Protein AF-A0A0N0K7B0-F1 (afdb_monomer)

Radius of gyration: 16.94 Å; Cα contacts (8 Å, |Δi|>4): 70; chains: 1; bounding box: 57×19×43 Å

Sequence (115 aa):
MTDNPTIPTLPAPDDIGQTLDSLLSLLTQGDKTLGEGEMVDLYGLEREVKPILDTILALPPPQARSLLPRLEQVMAALDQVAGTLERVHGDKLGGRETHATRMRAAQAYRTGKDM

Mean predicted aligned error: 12.27 Å

Foldseek 3Di:
DDPAPAQPQFDDVPPLLVSLVSLLVSLVVQLVCLLVLGDHDCPCVCVRVVVSVVVLVVDDPVSNVVCVVSVVSSVVSVVSSVVSCCVNCVVVVVPPPVVVVVVVVVVVVVVVPPD

Solvent-accessible surface area (backbone atoms only — not comparable to full-atom values): 6850 Å² total; per-residue (Å²): 136,84,84,66,61,66,69,77,80,78,68,75,72,91,45,57,67,60,38,50,54,50,51,37,51,50,40,53,50,43,34,51,44,36,74,75,71,44,77,65,51,67,80,62,48,67,73,64,47,47,61,55,53,55,52,46,73,70,41,60,69,75,62,39,57,73,44,46,70,56,52,54,52,39,51,53,37,52,53,48,35,53,50,47,46,47,72,73,38,20,85,82,71,68,58,84,65,57,66,64,56,52,53,52,54,58,48,55,65,59,64,64,72,81,114

Structure (mmCIF, N/CA/C/O backbone):
data_AF-A0A0N0K7B0-F1
#
_entry.id   AF-A0A0N0K7B0-F1
#
loop_
_atom_site.group_PDB
_atom_site.id
_atom_site.type_symbol
_atom_site.label_atom_id
_atom_site.label_alt_id
_atom_site.label_comp_id
_atom_site.label_asym_id
_atom_site.label_entity_id
_atom_site.label_seq_id
_atom_site.pdbx_PDB_ins_code
_atom_site.Cartn_x
_atom_site.Cartn_y
_atom_site.Cartn_z
_atom_site.occupancy
_atom_site.B_iso_or_equiv
_atom_site.auth_seq_id
_atom_site.auth_comp_id
_atom_site.auth_asym_id
_atom_site.auth_atom_id
_atom_site.pdbx_PDB_model_num
ATOM 1 N N . MET A 1 1 ? -26.149 -8.412 7.880 1.00 36.22 1 MET A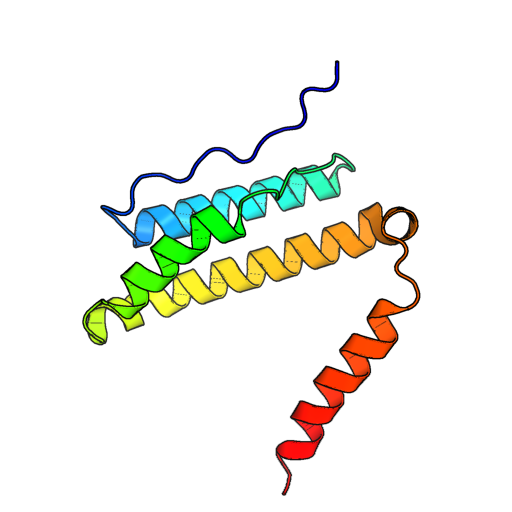 N 1
ATOM 2 C CA . MET A 1 1 ? -25.181 -8.797 6.836 1.00 36.22 1 MET A CA 1
ATOM 3 C C . MET A 1 1 ? -24.207 -7.643 6.749 1.00 36.22 1 MET A C 1
ATOM 5 O O . MET A 1 1 ? -24.604 -6.579 6.305 1.00 36.22 1 MET A O 1
ATOM 9 N N . THR A 1 2 ? -23.039 -7.780 7.367 1.00 40.25 2 THR A N 1
ATOM 10 C CA . THR A 1 2 ? -21.984 -6.760 7.349 1.00 40.25 2 THR A CA 1
ATOM 11 C C . THR A 1 2 ? -21.133 -7.023 6.115 1.00 40.25 2 THR A C 1
ATOM 13 O O . THR A 1 2 ? -20.353 -7.974 6.116 1.00 40.25 2 THR A O 1
ATOM 16 N N . ASP A 1 3 ? -21.348 -6.243 5.057 1.00 42.78 3 ASP A N 1
ATOM 17 C CA . ASP A 1 3 ? -20.422 -6.157 3.928 1.00 42.78 3 ASP A CA 1
ATOM 18 C C . ASP A 1 3 ? -19.112 -5.573 4.463 1.00 42.78 3 ASP A C 1
ATOM 20 O O . ASP A 1 3 ? -18.989 -4.371 4.680 1.00 42.78 3 ASP A O 1
ATOM 24 N N . ASN A 1 4 ? -18.162 -6.452 4.783 1.00 45.72 4 ASN A N 1
ATOM 25 C CA . ASN A 1 4 ? -16.802 -6.044 5.106 1.00 45.72 4 ASN A CA 1
ATOM 26 C C . ASN A 1 4 ? -16.182 -5.498 3.809 1.00 45.72 4 ASN A C 1
ATOM 28 O O . ASN A 1 4 ? -16.263 -6.194 2.792 1.00 45.72 4 ASN A O 1
ATOM 32 N N . PRO A 1 5 ? -15.568 -4.303 3.800 1.00 48.78 5 PRO A N 1
ATOM 33 C CA . PRO A 1 5 ? -14.909 -3.788 2.609 1.00 48.78 5 PRO A CA 1
ATOM 34 C C . PRO A 1 5 ? -13.719 -4.692 2.266 1.00 48.78 5 PRO A C 1
ATOM 36 O O . PRO A 1 5 ? -12.669 -4.651 2.906 1.00 48.78 5 PRO A O 1
ATOM 39 N N . THR A 1 6 ? -13.911 -5.561 1.274 1.00 56.03 6 THR A N 1
ATOM 40 C CA . THR A 1 6 ? -12.846 -6.367 0.674 1.00 56.03 6 THR A CA 1
ATOM 41 C C . THR A 1 6 ? -11.870 -5.436 -0.036 1.00 56.03 6 THR A C 1
ATOM 43 O O . THR A 1 6 ? -12.295 -4.515 -0.737 1.00 56.03 6 THR A O 1
ATOM 46 N N . ILE A 1 7 ? -10.567 -5.680 0.121 1.00 53.31 7 ILE A N 1
ATOM 47 C CA . ILE A 1 7 ? -9.531 -5.025 -0.684 1.00 53.31 7 ILE A CA 1
ATOM 48 C C . ILE A 1 7 ? -9.878 -5.185 -2.174 1.00 53.31 7 ILE A C 1
ATOM 50 O O . ILE A 1 7 ? -10.009 -6.319 -2.641 1.00 53.31 7 ILE A O 1
ATOM 54 N N . PRO A 1 8 ? -10.051 -4.093 -2.943 1.00 59.19 8 PRO A N 1
ATOM 55 C CA . PRO A 1 8 ? -10.136 -4.197 -4.391 1.00 59.19 8 PRO A CA 1
ATOM 56 C C . PRO A 1 8 ? -8.856 -4.816 -4.959 1.00 59.19 8 PRO A C 1
ATOM 58 O O . PRO A 1 8 ? -7.751 -4.397 -4.620 1.00 59.19 8 PRO A O 1
ATOM 61 N N . THR A 1 9 ? -9.033 -5.792 -5.849 1.00 61.72 9 THR A N 1
ATOM 62 C CA . THR A 1 9 ? -7.952 -6.461 -6.579 1.00 61.72 9 THR A CA 1
ATOM 63 C C . THR A 1 9 ? -7.081 -5.443 -7.312 1.00 61.72 9 THR A C 1
ATOM 65 O O . THR A 1 9 ? -7.593 -4.593 -8.049 1.00 61.72 9 THR A O 1
ATOM 68 N N . LEU A 1 10 ? -5.764 -5.545 -7.125 1.00 61.28 10 LEU A N 1
ATOM 69 C CA . LEU A 1 10 ? -4.791 -4.679 -7.793 1.00 61.28 10 LEU A CA 1
ATOM 70 C C . LEU A 1 10 ? -4.847 -4.819 -9.333 1.00 61.28 10 LEU A C 1
ATOM 72 O O . LEU A 1 10 ? -5.131 -5.906 -9.847 1.00 61.28 10 LEU A O 1
ATOM 76 N N . PRO A 1 11 ? -4.569 -3.737 -10.090 1.00 61.38 11 PRO A N 1
ATOM 77 C CA . PRO A 1 11 ? -4.494 -3.796 -11.549 1.00 61.38 11 PRO A CA 1
ATOM 78 C C . PRO A 1 11 ? -3.375 -4.739 -12.022 1.00 61.38 11 PRO A C 1
ATOM 80 O O . PRO A 1 11 ? -2.419 -5.014 -11.297 1.00 61.38 11 PRO A O 1
ATOM 83 N N . ALA A 1 12 ? -3.497 -5.236 -13.258 1.00 57.72 12 ALA A N 1
ATOM 84 C CA . ALA A 1 12 ? -2.484 -6.089 -13.877 1.00 57.72 12 ALA A CA 1
ATOM 85 C C . ALA A 1 12 ? -1.117 -5.367 -13.967 1.00 57.72 12 ALA A C 1
ATOM 87 O O . ALA A 1 12 ? -1.087 -4.157 -14.197 1.00 57.72 12 ALA A O 1
ATOM 88 N N . PRO A 1 13 ? 0.014 -6.091 -13.831 1.00 60.22 13 PRO A N 1
ATOM 89 C CA . PRO A 1 13 ? 1.351 -5.515 -13.634 1.00 60.22 13 PRO A CA 1
ATOM 90 C C . PRO A 1 13 ? 1.987 -4.877 -14.886 1.00 60.22 13 PRO A C 1
ATOM 92 O O . PRO A 1 13 ? 3.201 -4.673 -14.910 1.00 60.22 13 PRO A O 1
ATOM 95 N N . 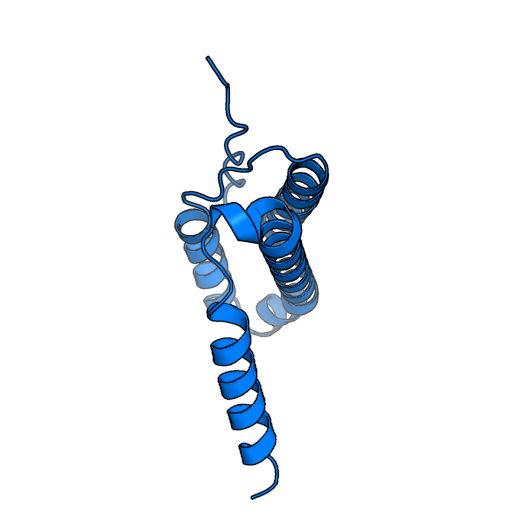ASP A 1 14 ? 1.201 -4.542 -15.913 1.00 64.19 14 ASP A N 1
ATOM 96 C CA . ASP A 1 14 ? 1.692 -3.932 -17.157 1.00 64.19 14 ASP A CA 1
ATOM 97 C C . ASP A 1 14 ? 2.364 -2.565 -16.894 1.00 64.19 14 ASP A C 1
ATOM 99 O O . ASP A 1 14 ? 3.285 -2.177 -17.615 1.00 64.19 14 ASP A O 1
ATOM 103 N N . ASP A 1 15 ? 1.968 -1.883 -15.808 1.00 83.38 15 ASP A N 1
ATOM 104 C CA . ASP A 1 15 ? 2.685 -0.755 -15.204 1.00 83.38 15 ASP A CA 1
ATOM 105 C C . ASP A 1 15 ? 2.872 -0.975 -13.689 1.00 83.38 15 ASP A C 1
ATOM 107 O O . ASP A 1 15 ? 1.985 -0.756 -12.854 1.00 83.38 15 ASP A O 1
ATOM 111 N N . ILE A 1 16 ? 4.077 -1.411 -13.321 1.00 86.69 16 ILE A N 1
ATOM 112 C CA . ILE A 1 16 ? 4.475 -1.670 -11.931 1.00 86.69 16 ILE A CA 1
ATOM 113 C C . ILE A 1 16 ? 4.395 -0.395 -11.079 1.00 86.69 16 ILE A C 1
ATOM 115 O O . ILE A 1 16 ? 4.028 -0.467 -9.906 1.00 86.69 16 ILE A O 1
ATOM 119 N N . GLY A 1 17 ? 4.711 0.773 -11.647 1.00 88.06 17 GLY A N 1
ATOM 120 C CA . GLY A 1 17 ? 4.643 2.045 -10.929 1.00 88.06 17 GLY A CA 1
ATOM 121 C C . GLY A 1 17 ? 3.208 2.375 -10.534 1.00 88.06 17 GLY A C 1
ATOM 122 O O . GLY A 1 17 ? 2.936 2.623 -9.361 1.00 88.06 17 GLY A O 1
ATOM 123 N N . GLN A 1 18 ? 2.283 2.273 -11.489 1.00 88.25 18 GLN A N 1
ATOM 124 C CA . GLN A 1 18 ? 0.854 2.469 -11.239 1.00 88.25 18 GLN A CA 1
ATOM 125 C C . GLN A 1 18 ? 0.287 1.443 -10.247 1.00 88.25 18 GLN A C 1
ATOM 127 O O . GLN A 1 18 ? -0.572 1.771 -9.424 1.00 88.25 18 GLN A O 1
ATOM 132 N N . THR A 1 19 ? 0.779 0.205 -10.296 1.00 88.62 19 THR A N 1
ATOM 133 C CA . THR A 1 19 ? 0.362 -0.852 -9.367 1.00 88.62 19 THR A CA 1
ATOM 134 C C . THR A 1 19 ? 0.801 -0.534 -7.931 1.00 88.62 19 THR A C 1
ATOM 136 O O . THR A 1 19 ? -0.002 -0.656 -7.005 1.00 88.62 19 THR A O 1
ATOM 139 N N . LEU A 1 20 ? 2.033 -0.046 -7.735 1.00 90.94 20 LEU A N 1
ATOM 140 C CA . LEU A 1 20 ? 2.515 0.423 -6.427 1.00 90.94 20 LEU A CA 1
ATOM 141 C C . LEU A 1 20 ? 1.739 1.651 -5.927 1.00 90.94 20 LEU A C 1
ATOM 143 O O . LEU A 1 20 ? 1.389 1.704 -4.750 1.00 90.94 20 LEU A O 1
ATOM 147 N N . ASP A 1 21 ? 1.421 2.603 -6.808 1.00 91.50 21 ASP A N 1
ATOM 148 C CA . ASP A 1 21 ? 0.633 3.794 -6.457 1.00 91.50 21 ASP A CA 1
ATOM 149 C C . ASP A 1 21 ? -0.813 3.412 -6.052 1.00 91.50 21 ASP A C 1
ATOM 151 O O . ASP A 1 21 ? -1.398 3.986 -5.124 1.00 91.50 21 ASP A O 1
ATOM 155 N N . SER A 1 22 ? -1.378 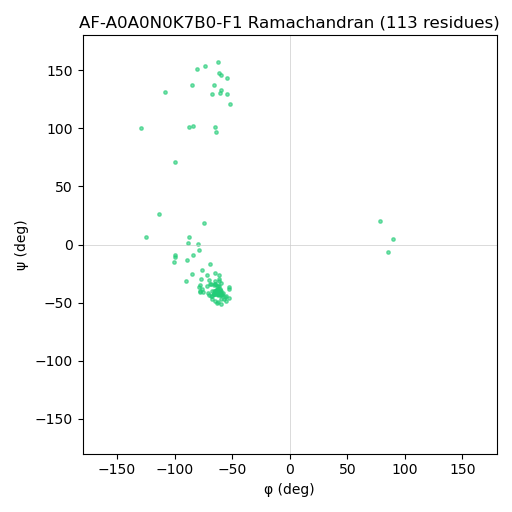2.384 -6.695 1.00 90.38 22 SER A N 1
ATOM 156 C CA . SER A 1 22 ? -2.693 1.820 -6.355 1.00 90.38 22 SER A CA 1
ATOM 157 C C . SER A 1 22 ? -2.669 1.107 -5.001 1.00 90.38 22 SER A C 1
ATOM 159 O O . SER A 1 22 ? -3.550 1.332 -4.172 1.00 90.38 22 SER A O 1
ATOM 161 N N . LEU A 1 23 ? -1.629 0.308 -4.739 1.00 90.69 23 LEU A N 1
ATOM 162 C CA . LEU A 1 23 ? -1.413 -0.338 -3.444 1.00 90.69 23 LEU A CA 1
ATOM 163 C C . LEU A 1 23 ? -1.245 0.693 -2.319 1.00 90.69 23 LEU A C 1
ATOM 165 O O . LEU A 1 23 ? -1.858 0.558 -1.263 1.00 90.69 23 LEU A O 1
ATOM 169 N N . LEU A 1 24 ? -0.470 1.753 -2.549 1.00 92.75 24 LEU A N 1
ATOM 170 C CA . LEU A 1 24 ? -0.321 2.844 -1.586 1.00 92.75 24 LEU A CA 1
ATOM 171 C C . LEU A 1 24 ? -1.671 3.508 -1.274 1.00 92.75 24 LEU A C 1
ATOM 173 O O . LEU A 1 24 ? -1.986 3.761 -0.108 1.00 92.75 24 LEU A O 1
ATOM 177 N N . SER A 1 25 ? -2.485 3.758 -2.302 1.00 92.00 25 SER A N 1
ATOM 178 C CA . SER A 1 25 ? -3.818 4.353 -2.145 1.00 92.00 25 SER A CA 1
ATOM 179 C C . SER A 1 25 ? -4.750 3.454 -1.331 1.00 92.00 25 SER A C 1
ATOM 181 O O . SER A 1 25 ? -5.433 3.935 -0.427 1.00 92.00 25 SER A O 1
ATOM 183 N N . LEU A 1 26 ? -4.725 2.147 -1.603 1.00 90.69 26 LEU A N 1
ATOM 184 C CA . LEU A 1 26 ? -5.474 1.140 -0.859 1.00 90.69 26 LEU A CA 1
ATOM 185 C C . LEU A 1 26 ? -5.086 1.127 0.625 1.00 90.69 26 LEU A C 1
ATOM 187 O O . LEU A 1 26 ? -5.959 1.216 1.484 1.00 90.69 26 LEU A O 1
ATOM 191 N N . LEU A 1 27 ? -3.789 1.056 0.932 1.00 90.81 27 LEU A N 1
ATOM 192 C CA . LEU A 1 27 ? -3.294 1.041 2.311 1.00 90.81 27 LEU A CA 1
ATOM 193 C C . LEU A 1 27 ? -3.650 2.330 3.057 1.00 90.81 27 LEU A C 1
ATOM 195 O O . LEU A 1 27 ? -4.106 2.280 4.195 1.00 90.81 27 LEU A O 1
ATOM 199 N N . THR A 1 28 ? -3.510 3.478 2.394 1.00 91.69 28 THR A N 1
ATOM 200 C CA . THR A 1 28 ? -3.869 4.784 2.969 1.00 91.69 28 THR A CA 1
ATOM 201 C C . THR A 1 28 ? -5.365 4.881 3.264 1.00 91.69 28 THR A C 1
ATOM 203 O O . THR A 1 28 ? -5.766 5.456 4.275 1.00 91.69 28 THR A O 1
ATOM 206 N N . GLN A 1 29 ? -6.211 4.336 2.386 1.00 89.81 29 GLN A N 1
ATOM 207 C CA . GLN A 1 29 ? -7.652 4.304 2.617 1.00 89.81 29 GLN A CA 1
ATOM 208 C C . GLN A 1 29 ? -8.017 3.316 3.730 1.00 89.81 29 GLN A C 1
ATOM 210 O O . GLN A 1 29 ? -8.825 3.652 4.593 1.00 89.81 29 GLN A O 1
ATOM 215 N N . GLY A 1 30 ? -7.383 2.142 3.749 1.00 87.75 30 GLY A N 1
ATOM 216 C CA . GLY A 1 30 ? -7.556 1.149 4.804 1.00 87.75 30 GLY A CA 1
ATOM 217 C C . GLY A 1 30 ? -7.183 1.697 6.181 1.00 87.75 30 GLY A C 1
ATOM 218 O O . GLY A 1 30 ? -7.933 1.504 7.130 1.00 87.75 30 GLY A O 1
ATOM 219 N N . 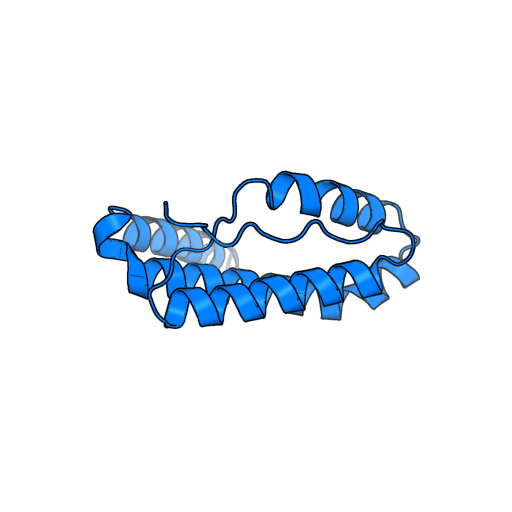ASP A 1 31 ? -6.086 2.448 6.294 1.00 89.44 31 ASP A N 1
ATOM 220 C CA . ASP A 1 31 ? -5.691 3.095 7.552 1.00 89.44 31 ASP A CA 1
ATOM 221 C C . ASP A 1 31 ? -6.750 4.087 8.060 1.00 89.44 31 ASP A C 1
ATOM 223 O O . ASP A 1 31 ? -7.073 4.094 9.248 1.00 89.44 31 ASP A O 1
ATOM 227 N N . LYS A 1 32 ? -7.361 4.873 7.162 1.00 89.44 32 LYS A N 1
ATOM 228 C CA . LYS A 1 32 ? -8.467 5.776 7.527 1.00 89.44 32 LYS A CA 1
ATOM 229 C C . LYS A 1 32 ? -9.676 5.002 8.044 1.00 89.44 32 LYS A C 1
ATOM 231 O O . LYS A 1 32 ? -10.169 5.317 9.123 1.00 89.44 32 LYS A O 1
ATOM 236 N N . THR A 1 33 ? -10.101 3.972 7.314 1.00 86.62 33 THR A N 1
ATOM 237 C CA . THR A 1 33 ? -11.220 3.097 7.696 1.00 86.62 33 THR A CA 1
ATOM 238 C C . THR A 1 33 ? -10.968 2.425 9.052 1.00 86.62 33 THR A C 1
ATOM 240 O O . THR A 1 33 ? -11.825 2.454 9.934 1.00 86.62 33 THR A O 1
ATOM 243 N N . LEU A 1 34 ? -9.753 1.920 9.286 1.00 86.75 34 LEU A N 1
ATOM 244 C CA . LEU A 1 34 ? -9.346 1.392 10.591 1.00 86.75 34 LEU A CA 1
ATOM 245 C C . LEU A 1 34 ? -9.357 2.468 11.684 1.00 86.75 34 LEU A C 1
ATOM 247 O O . LEU A 1 34 ? -9.762 2.204 12.815 1.00 86.75 34 LEU A O 1
ATOM 251 N N . GLY A 1 35 ? -8.927 3.689 11.363 1.00 85.12 35 GLY A N 1
ATOM 252 C CA . GLY A 1 35 ? -8.958 4.835 12.270 1.00 85.12 35 GLY A CA 1
ATOM 253 C C . GLY A 1 35 ? -10.370 5.223 12.720 1.00 85.12 35 GLY A C 1
ATOM 254 O O . GLY A 1 35 ? -10.535 5.685 13.850 1.00 85.12 35 GLY A O 1
ATOM 255 N N . GLU A 1 36 ? -11.373 4.980 11.877 1.00 87.81 36 GLU A N 1
ATOM 256 C CA . GLU A 1 36 ? -12.801 5.159 12.172 1.00 87.81 36 GLU A CA 1
ATOM 257 C C . GLU A 1 36 ? -13.386 4.004 13.013 1.00 87.81 36 GLU A C 1
ATOM 259 O O . GLU A 1 36 ? -1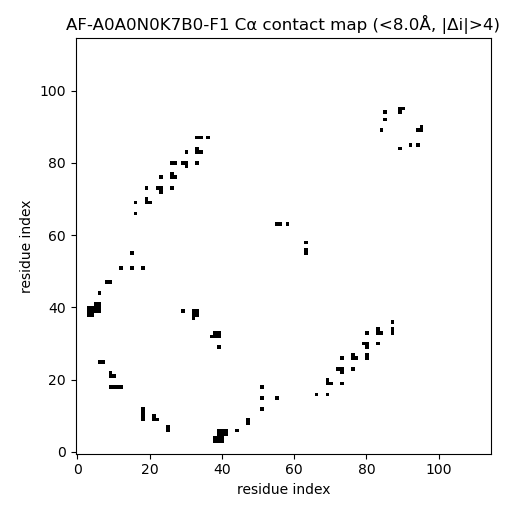4.523 4.079 13.479 1.00 87.81 36 GLU A O 1
ATOM 264 N N . GLY A 1 37 ? -12.589 2.965 13.289 1.00 79.88 37 GLY A N 1
ATOM 265 C CA . GLY A 1 37 ? -12.978 1.802 14.090 1.00 79.88 37 GLY A CA 1
ATOM 266 C C . GLY A 1 37 ? -13.604 0.667 13.280 1.00 79.88 37 GLY A C 1
ATOM 267 O O . GLY A 1 37 ? -14.041 -0.327 13.872 1.00 79.88 37 GLY A O 1
ATOM 268 N N . GLU A 1 38 ? -13.647 0.801 11.955 1.00 81.69 38 GLU A N 1
ATOM 269 C CA . GLU A 1 38 ? -14.106 -0.242 11.044 1.00 81.69 38 GLU A CA 1
ATOM 270 C C . GLU A 1 38 ? -13.004 -1.280 10.798 1.00 81.69 38 GLU A C 1
ATOM 272 O O . GLU A 1 38 ? -11.815 -0.983 10.867 1.00 81.69 38 GLU A O 1
ATOM 277 N N . MET A 1 39 ? -13.392 -2.525 10.514 1.00 78.00 39 MET A N 1
ATOM 278 C CA . MET A 1 39 ? -12.435 -3.581 10.181 1.00 78.00 39 MET A CA 1
ATOM 279 C C . MET A 1 39 ? -12.098 -3.535 8.693 1.00 78.00 39 MET A C 1
ATOM 281 O O . MET A 1 39 ? -12.986 -3.440 7.850 1.00 78.00 39 MET A O 1
ATOM 285 N N . VAL A 1 40 ? -10.815 -3.686 8.375 1.00 78.75 40 VAL A N 1
ATOM 286 C CA . VAL A 1 40 ? -10.338 -3.852 7.000 1.00 78.75 40 VAL A CA 1
ATOM 287 C C . VAL A 1 40 ? -9.882 -5.289 6.809 1.00 78.75 40 VAL A C 1
ATOM 289 O O . VAL A 1 40 ? -9.134 -5.827 7.628 1.00 78.75 40 VAL A O 1
ATOM 292 N N . ASP A 1 41 ? -10.336 -5.915 5.727 1.00 79.50 41 ASP A N 1
ATOM 293 C CA . ASP A 1 41 ? -9.907 -7.260 5.370 1.00 79.50 41 ASP A CA 1
ATOM 294 C C . ASP A 1 41 ? -8.593 -7.210 4.585 1.00 79.50 41 ASP A C 1
ATOM 296 O O . ASP A 1 41 ? -8.583 -6.902 3.399 1.00 79.50 41 ASP A O 1
ATOM 300 N N . LEU A 1 42 ? -7.478 -7.515 5.253 1.00 79.31 42 LEU A N 1
ATOM 301 C CA . LEU A 1 42 ? -6.157 -7.624 4.624 1.00 79.31 42 LEU A CA 1
ATOM 302 C C . LEU A 1 42 ? -5.871 -9.032 4.069 1.00 79.31 42 LEU A C 1
ATOM 304 O O . LEU A 1 42 ? -4.741 -9.323 3.655 1.00 79.31 42 LEU A O 1
ATOM 308 N N . TYR A 1 43 ? -6.856 -9.934 4.094 1.00 81.44 43 TYR A N 1
ATOM 309 C CA . TYR A 1 43 ? -6.684 -11.299 3.621 1.00 81.44 43 TYR A CA 1
ATOM 310 C C . TYR A 1 43 ? -6.310 -11.323 2.136 1.00 81.44 43 TYR A C 1
ATOM 312 O O . TYR A 1 43 ? -6.948 -10.703 1.293 1.00 81.44 43 TYR A O 1
ATOM 320 N N . GLY A 1 44 ? -5.256 -12.069 1.805 1.00 79.31 44 GLY A N 1
ATOM 321 C CA . GLY A 1 44 ? -4.790 -12.214 0.426 1.00 79.31 44 GLY A CA 1
ATOM 322 C C . GLY A 1 44 ? -3.840 -11.118 -0.059 1.00 79.31 44 GLY A C 1
ATOM 323 O O . GLY A 1 44 ? -3.236 -11.307 -1.111 1.00 79.31 44 GLY A O 1
ATOM 324 N N . LEU A 1 45 ? -3.597 -10.055 0.719 1.00 83.88 45 LEU A N 1
ATOM 325 C CA . LEU A 1 45 ? -2.675 -8.981 0.326 1.00 83.88 45 LEU A CA 1
ATOM 326 C C . LEU A 1 45 ? -1.273 -9.505 -0.025 1.00 83.88 45 LEU A C 1
ATOM 328 O O . LEU A 1 45 ? -0.709 -9.135 -1.048 1.00 83.88 45 LEU A O 1
ATOM 332 N N . GLU A 1 46 ? -0.721 -10.423 0.772 1.00 83.00 46 GLU A N 1
ATOM 333 C CA . GLU A 1 46 ? 0.580 -11.046 0.480 1.00 83.00 46 GLU A CA 1
ATOM 334 C C . GLU A 1 46 ? 0.588 -11.756 -0.884 1.00 83.00 46 GLU A C 1
ATOM 336 O O . GLU A 1 46 ? 1.545 -11.635 -1.653 1.00 83.00 46 GLU A O 1
ATOM 341 N N . ARG A 1 47 ? -0.495 -12.474 -1.202 1.00 84.88 47 ARG A N 1
ATOM 342 C CA . ARG A 1 47 ? -0.644 -13.192 -2.472 1.00 84.88 47 ARG A CA 1
ATOM 343 C C . ARG A 1 47 ? -0.692 -12.225 -3.654 1.00 84.88 47 ARG A C 1
ATOM 345 O O . ARG A 1 47 ? -0.200 -12.581 -4.721 1.00 84.88 47 ARG A O 1
ATOM 352 N N . GLU A 1 48 ? -1.268 -11.041 -3.473 1.00 8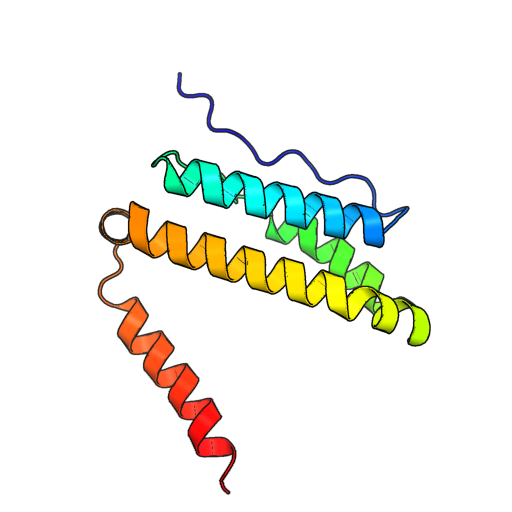3.50 48 GLU A N 1
ATOM 353 C CA . GLU A 1 48 ? -1.335 -10.010 -4.512 1.00 83.50 48 GLU A CA 1
ATOM 354 C C . GLU A 1 48 ? -0.020 -9.231 -4.658 1.00 83.50 48 GLU A C 1
ATOM 356 O O . GLU A 1 48 ? 0.392 -8.926 -5.776 1.00 83.50 48 GLU A O 1
ATOM 361 N N . VAL A 1 49 ? 0.685 -8.958 -3.555 1.00 86.25 49 VAL A N 1
ATOM 362 C CA . VAL A 1 49 ? 1.932 -8.174 -3.574 1.00 86.25 49 VAL A CA 1
ATOM 363 C C . VAL A 1 49 ? 3.132 -8.992 -4.047 1.00 86.25 49 VAL A C 1
ATOM 365 O O . VAL A 1 49 ? 4.004 -8.461 -4.739 1.00 86.25 49 VAL A O 1
ATOM 368 N N . LYS A 1 50 ? 3.192 -10.289 -3.725 1.00 87.44 50 LYS A N 1
ATOM 369 C CA . LYS A 1 50 ? 4.344 -11.141 -4.060 1.00 87.44 50 LYS A CA 1
ATOM 370 C C . LYS A 1 50 ? 4.688 -11.146 -5.566 1.00 87.44 50 LYS A C 1
ATOM 372 O O . LYS A 1 50 ? 5.846 -10.874 -5.878 1.00 87.44 50 LYS A O 1
ATOM 377 N N . PRO A 1 51 ? 3.740 -11.340 -6.507 1.00 87.38 51 PRO A N 1
ATOM 378 C CA . PRO A 1 51 ? 4.033 -11.269 -7.942 1.00 87.38 51 PRO A CA 1
ATOM 379 C C . PRO A 1 51 ? 4.592 -9.914 -8.398 1.00 87.38 51 PRO A C 1
ATOM 381 O O . PRO A 1 51 ? 5.424 -9.862 -9.304 1.00 87.38 51 PRO A O 1
ATOM 384 N N . ILE A 1 52 ? 4.165 -8.813 -7.769 1.00 88.31 52 ILE A N 1
ATOM 385 C CA . ILE A 1 52 ? 4.648 -7.461 -8.088 1.00 88.31 52 ILE A CA 1
ATOM 386 C C . ILE A 1 52 ? 6.120 -7.339 -7.685 1.00 88.31 52 ILE A C 1
ATOM 388 O O . ILE A 1 52 ? 6.945 -6.893 -8.482 1.00 88.31 52 ILE A O 1
ATOM 392 N N . LEU A 1 53 ? 6.465 -7.787 -6.475 1.00 89.88 53 LEU A N 1
ATOM 393 C CA . LEU A 1 53 ? 7.847 -7.788 -5.990 1.00 89.88 53 LEU A CA 1
ATOM 394 C C . LEU A 1 53 ? 8.748 -8.696 -6.834 1.00 89.88 53 LEU A C 1
ATOM 396 O O . LEU A 1 53 ? 9.848 -8.283 -7.198 1.00 89.88 53 LEU A O 1
ATOM 400 N N . ASP A 1 54 ? 8.269 -9.884 -7.207 1.00 90.19 54 ASP A N 1
ATOM 401 C CA . ASP A 1 54 ? 9.003 -10.801 -8.088 1.00 90.19 54 ASP A CA 1
ATOM 402 C C . ASP A 1 54 ? 9.268 -10.158 -9.463 1.00 90.19 54 ASP A C 1
ATOM 404 O O . ASP A 1 54 ? 10.369 -10.267 -10.007 1.00 90.19 54 ASP A O 1
ATOM 408 N N . THR A 1 55 ? 8.296 -9.408 -9.993 1.00 89.88 55 THR A N 1
ATOM 409 C CA . THR A 1 55 ? 8.454 -8.662 -11.251 1.00 89.88 55 THR A CA 1
ATOM 410 C C . THR A 1 55 ? 9.499 -7.551 -11.113 1.00 89.88 55 THR A C 1
ATOM 412 O O . THR A 1 55 ? 10.350 -7.404 -11.988 1.00 89.88 55 THR A O 1
ATOM 415 N N . ILE A 1 56 ? 9.498 -6.804 -10.002 1.00 89.19 56 ILE A N 1
ATOM 416 C CA . ILE A 1 56 ? 10.501 -5.759 -9.728 1.00 89.19 56 ILE A CA 1
ATOM 417 C C . ILE A 1 56 ? 11.911 -6.351 -9.659 1.00 89.19 56 ILE A C 1
ATOM 419 O O . ILE A 1 56 ? 12.846 -5.768 -10.210 1.00 89.19 56 ILE A O 1
ATOM 423 N N . LEU A 1 57 ? 12.070 -7.513 -9.018 1.00 90.62 57 LEU A N 1
ATOM 424 C CA . LEU A 1 57 ? 13.357 -8.208 -8.922 1.00 90.62 57 LEU A CA 1
ATOM 425 C C . LEU A 1 57 ? 13.880 -8.687 -10.285 1.00 90.62 57 LEU A C 1
ATOM 427 O O . LEU A 1 57 ? 15.091 -8.832 -10.451 1.00 90.62 57 LEU A O 1
ATOM 431 N N . ALA A 1 58 ? 12.992 -8.901 -11.258 1.00 92.50 58 ALA A N 1
ATOM 432 C CA . ALA A 1 58 ? 13.351 -9.275 -12.623 1.00 92.50 58 ALA A CA 1
ATOM 433 C C . ALA A 1 58 ? 13.718 -8.075 -13.524 1.00 92.50 58 ALA A C 1
ATOM 435 O O . ALA A 1 58 ? 14.207 -8.279 -14.639 1.00 92.50 58 ALA A O 1
ATOM 436 N N . LEU A 1 59 ? 13.504 -6.830 -13.078 1.00 89.25 59 LEU A N 1
ATOM 437 C CA . LEU A 1 59 ? 13.811 -5.638 -13.871 1.00 89.25 59 LEU A CA 1
ATOM 438 C C .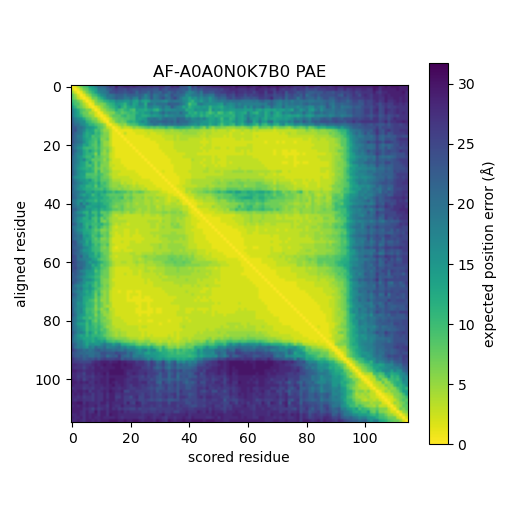 LEU A 1 59 ? 15.322 -5.363 -13.971 1.00 89.25 59 LEU A C 1
ATOM 440 O O . LEU A 1 59 ? 16.089 -5.648 -13.047 1.00 89.25 59 LEU A O 1
ATOM 444 N N . PRO A 1 60 ? 15.772 -4.682 -15.044 1.00 92.50 60 PRO A N 1
ATOM 445 C CA . PRO A 1 60 ? 17.111 -4.113 -15.101 1.00 92.50 60 PRO A CA 1
ATOM 446 C C . PRO A 1 60 ? 17.394 -3.182 -13.903 1.00 92.50 60 PRO A C 1
ATOM 448 O O . PRO A 1 60 ? 16.522 -2.391 -13.527 1.00 92.50 60 PRO A O 1
ATOM 451 N N . PRO A 1 61 ? 18.626 -3.159 -13.353 1.00 88.81 61 PRO A N 1
ATOM 452 C CA . PRO A 1 61 ? 18.945 -2.384 -12.149 1.00 88.81 61 PRO A CA 1
ATOM 453 C C . PRO A 1 61 ? 18.556 -0.894 -12.181 1.00 88.81 61 PRO A C 1
ATOM 455 O O . PRO A 1 61 ? 18.100 -0.392 -11.154 1.00 88.81 61 PRO A O 1
ATOM 458 N N . PRO A 1 62 ? 18.688 -0.152 -13.303 1.00 89.88 62 PRO A N 1
ATOM 459 C CA . PRO A 1 62 ? 18.238 1.241 -13.364 1.00 89.88 62 PRO A CA 1
ATOM 460 C C . PRO A 1 62 ? 16.724 1.403 -13.171 1.00 89.88 62 PRO A C 1
ATOM 462 O O . PRO A 1 62 ? 16.291 2.371 -12.554 1.00 89.88 62 PRO A O 1
ATOM 465 N N . GLN A 1 63 ? 15.934 0.451 -13.672 1.00 86.50 63 GLN A N 1
ATOM 466 C CA . GLN A 1 63 ? 14.474 0.468 -13.578 1.00 86.50 63 GLN A CA 1
ATOM 467 C C . GLN A 1 63 ? 14.010 0.033 -12.185 1.00 86.50 63 GLN A C 1
ATOM 469 O O . GLN A 1 63 ? 13.149 0.673 -11.600 1.00 86.50 63 GLN A O 1
ATOM 474 N N . ALA A 1 64 ? 14.640 -0.983 -11.590 1.00 90.25 64 ALA A N 1
ATOM 475 C CA . ALA A 1 64 ? 14.356 -1.349 -10.202 1.00 90.25 64 ALA A CA 1
ATOM 476 C C . ALA A 1 64 ? 14.679 -0.194 -9.231 1.00 90.25 64 ALA A C 1
ATOM 478 O O . ALA A 1 64 ? 13.905 0.104 -8.322 1.00 90.25 64 ALA A O 1
ATOM 479 N N . ARG A 1 65 ? 15.796 0.518 -9.453 1.00 91.62 65 ARG A N 1
ATOM 480 C CA . ARG A 1 65 ? 16.195 1.669 -8.623 1.00 91.62 65 ARG A CA 1
ATOM 481 C C . ARG A 1 65 ? 15.226 2.844 -8.707 1.00 91.62 65 ARG A C 1
ATOM 483 O O . ARG A 1 65 ? 15.046 3.526 -7.703 1.00 91.62 65 ARG A O 1
ATOM 490 N N . SER A 1 66 ? 14.599 3.090 -9.859 1.00 93.31 66 SER A N 1
ATOM 491 C CA . SER A 1 66 ? 13.622 4.180 -9.986 1.00 93.31 66 SER A CA 1
ATOM 492 C C . SER A 1 66 ? 12.324 3.914 -9.211 1.00 93.31 66 SER A C 1
ATOM 494 O O . SER A 1 66 ? 11.582 4.856 -8.931 1.00 93.31 66 SER A O 1
ATOM 496 N N . LEU A 1 67 ? 12.066 2.660 -8.821 1.00 92.56 67 LEU A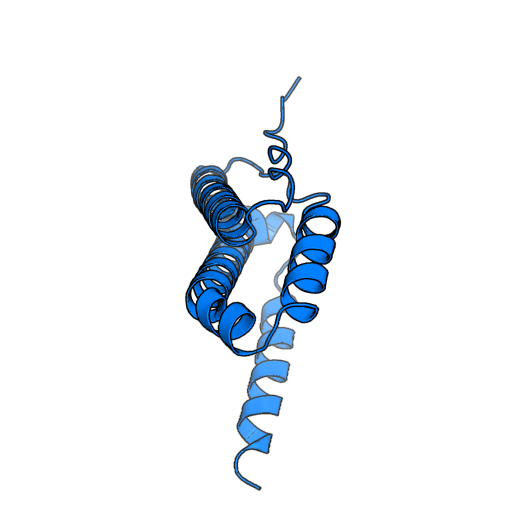 N 1
ATOM 497 C CA . LEU A 1 67 ? 10.906 2.261 -8.022 1.00 92.56 67 LEU A CA 1
ATOM 498 C C . LEU A 1 67 ? 11.152 2.321 -6.506 1.00 92.56 67 LEU A C 1
ATOM 500 O O . LEU A 1 67 ? 10.183 2.292 -5.748 1.00 92.56 67 LEU A O 1
ATOM 504 N N . LEU A 1 68 ? 12.406 2.456 -6.050 1.00 91.81 68 LEU A N 1
ATOM 505 C CA . LEU A 1 68 ? 12.749 2.492 -4.619 1.00 91.81 68 LEU A CA 1
ATOM 506 C C . LEU A 1 68 ? 11.946 3.534 -3.821 1.00 91.81 68 LEU A C 1
ATOM 508 O O . LEU A 1 68 ? 11.375 3.148 -2.803 1.00 91.81 68 LEU A O 1
ATOM 512 N N . PRO A 1 69 ? 11.779 4.793 -4.282 1.00 93.69 69 PRO A N 1
ATOM 513 C CA . PRO A 1 69 ? 11.001 5.776 -3.528 1.00 93.69 69 PRO A CA 1
ATOM 514 C C . PRO A 1 69 ? 9.533 5.371 -3.328 1.00 93.69 69 PRO A C 1
ATOM 516 O O . PRO A 1 69 ? 8.935 5.711 -2.312 1.00 93.69 69 PRO A O 1
ATOM 519 N N . ARG A 1 70 ? 8.938 4.641 -4.282 1.00 92.31 70 ARG A N 1
ATOM 520 C CA . ARG A 1 70 ? 7.558 4.139 -4.161 1.00 92.31 70 ARG A CA 1
ATOM 521 C C . ARG A 1 70 ? 7.476 2.954 -3.206 1.00 92.31 70 ARG A C 1
ATOM 523 O O . ARG A 1 70 ? 6.559 2.892 -2.396 1.00 92.31 70 ARG A O 1
ATOM 530 N N . LEU A 1 71 ? 8.443 2.038 -3.268 1.00 92.00 71 LEU A N 1
ATOM 531 C CA . LEU A 1 71 ? 8.524 0.909 -2.337 1.00 92.00 71 LEU A CA 1
ATOM 532 C C . LEU A 1 71 ? 8.678 1.385 -0.888 1.00 92.00 71 LEU A C 1
ATOM 534 O O . LEU A 1 71 ? 8.001 0.867 -0.005 1.00 92.00 71 LEU A O 1
ATOM 538 N N . GLU A 1 72 ? 9.495 2.414 -0.655 1.00 93.88 72 GLU A N 1
ATOM 539 C CA . GLU A 1 72 ? 9.636 3.048 0.660 1.00 93.88 72 GLU A CA 1
ATOM 540 C C . GLU A 1 72 ? 8.305 3.637 1.160 1.00 93.88 72 GLU A C 1
ATOM 542 O O . GLU A 1 72 ? 7.952 3.456 2.325 1.00 93.88 72 GLU A O 1
ATOM 547 N N . GLN A 1 73 ? 7.526 4.283 0.284 1.00 93.38 73 GLN A N 1
ATOM 548 C CA . GLN A 1 73 ? 6.200 4.811 0.637 1.00 93.38 73 GLN A CA 1
ATOM 549 C C . GLN A 1 73 ? 5.201 3.699 0.981 1.00 93.38 73 GLN A C 1
ATOM 551 O O . GLN A 1 73 ? 4.471 3.818 1.965 1.00 93.38 73 GLN A O 1
ATOM 556 N N . VAL A 1 74 ? 5.184 2.606 0.212 1.00 91.69 74 VAL A N 1
ATOM 557 C CA . VAL A 1 74 ? 4.328 1.441 0.493 1.00 91.69 74 VAL A CA 1
ATOM 558 C C . VAL A 1 74 ? 4.695 0.806 1.836 1.00 91.69 74 VAL A C 1
ATOM 560 O O . VAL A 1 74 ? 3.803 0.506 2.627 1.00 91.69 74 VAL A O 1
ATOM 563 N N . MET A 1 75 ? 5.990 0.648 2.131 1.00 93.00 75 MET A N 1
ATOM 564 C CA . MET A 1 75 ? 6.449 0.148 3.432 1.00 93.00 75 MET A CA 1
ATOM 565 C C . MET A 1 75 ? 5.989 1.050 4.581 1.00 93.00 75 MET A C 1
ATOM 567 O O . MET A 1 75 ? 5.419 0.558 5.552 1.00 93.00 75 MET A O 1
ATOM 571 N N . ALA A 1 76 ? 6.162 2.367 4.445 1.00 92.94 76 ALA A N 1
ATOM 572 C CA . ALA A 1 76 ? 5.713 3.317 5.457 1.00 92.94 76 ALA A CA 1
ATOM 573 C C . ALA A 1 76 ? 4.191 3.250 5.683 1.00 92.94 76 ALA A C 1
ATOM 575 O O . ALA A 1 76 ? 3.737 3.335 6.822 1.00 92.94 76 ALA A O 1
ATOM 576 N N . ALA A 1 77 ? 3.396 3.060 4.624 1.00 91.00 77 ALA A N 1
ATOM 577 C CA . ALA A 1 77 ? 1.948 2.899 4.741 1.00 91.00 77 ALA A CA 1
ATOM 578 C C . ALA A 1 77 ? 1.554 1.588 5.445 1.00 91.00 77 ALA A C 1
ATOM 580 O O . ALA A 1 77 ? 0.649 1.598 6.278 1.00 91.00 77 ALA A O 1
ATOM 581 N N . LEU A 1 78 ? 2.249 0.476 5.172 1.00 90.81 78 LEU A N 1
ATOM 582 C CA . LEU A 1 78 ? 2.049 -0.788 5.896 1.00 90.81 78 LEU A CA 1
ATOM 583 C C . LEU A 1 78 ? 2.352 -0.639 7.393 1.00 90.81 78 LEU A C 1
ATOM 585 O O . LEU A 1 78 ? 1.582 -1.128 8.221 1.00 90.81 78 LEU A O 1
ATOM 589 N N . ASP A 1 79 ? 3.427 0.072 7.742 1.00 91.44 79 ASP A N 1
ATOM 590 C CA . ASP A 1 79 ? 3.779 0.351 9.138 1.00 91.44 79 ASP A CA 1
ATOM 591 C C . ASP A 1 79 ? 2.703 1.194 9.843 1.00 91.44 79 ASP A C 1
ATOM 593 O O . ASP A 1 79 ? 2.365 0.922 10.999 1.00 91.44 79 ASP A O 1
ATOM 597 N N . GLN A 1 80 ? 2.122 2.185 9.152 1.00 90.50 80 GLN A N 1
ATOM 598 C CA . GLN A 1 80 ? 1.001 2.971 9.687 1.00 90.50 80 GLN A CA 1
ATOM 599 C C . GLN A 1 80 ? -0.233 2.099 9.937 1.00 90.50 80 GLN A C 1
ATOM 601 O O . GLN A 1 80 ? -0.748 2.091 11.055 1.00 90.50 80 GLN A O 1
ATOM 606 N N . VAL A 1 81 ? -0.647 1.300 8.947 1.00 88.88 81 VAL A N 1
ATOM 607 C CA . VAL A 1 81 ? -1.787 0.374 9.072 1.00 88.88 81 VAL A CA 1
ATOM 608 C C . VAL A 1 81 ? -1.584 -0.587 10.248 1.00 88.88 81 VAL A C 1
ATOM 610 O O . VAL A 1 81 ? -2.492 -0.775 11.059 1.00 88.88 81 VAL A O 1
ATOM 613 N N . ALA A 1 82 ? -0.386 -1.164 10.390 1.00 87.25 82 ALA A N 1
ATOM 614 C CA . ALA A 1 82 ? -0.055 -2.050 11.504 1.00 87.25 82 ALA A CA 1
ATOM 615 C C . ALA A 1 82 ? -0.137 -1.328 12.862 1.00 87.25 82 ALA A C 1
ATOM 617 O O . ALA A 1 82 ? -0.692 -1.875 13.820 1.00 87.25 82 ALA A O 1
ATOM 618 N N . GLY A 1 83 ? 0.366 -0.092 12.944 1.00 88.44 83 GLY A N 1
ATOM 619 C CA . GLY A 1 83 ? 0.268 0.739 14.145 1.00 88.44 83 GLY A CA 1
ATOM 620 C C . GLY A 1 83 ? -1.176 1.098 14.506 1.00 88.44 83 GLY A C 1
ATOM 621 O O . GLY A 1 83 ? -1.563 1.021 15.675 1.00 88.44 83 GLY A O 1
ATOM 622 N N . THR A 1 84 ? -2.002 1.439 13.517 1.00 88.75 84 THR A N 1
ATOM 623 C CA . THR A 1 84 ? -3.428 1.715 13.717 1.00 88.75 84 THR A CA 1
ATOM 624 C C . THR A 1 84 ? -4.186 0.462 14.151 1.00 88.75 84 THR A C 1
ATOM 626 O O . THR A 1 84 ? -4.966 0.544 15.100 1.00 88.75 84 THR A O 1
ATOM 629 N N . LEU A 1 85 ? -3.923 -0.703 13.550 1.00 85.50 85 LEU A N 1
ATOM 630 C CA . LEU A 1 85 ? -4.505 -1.981 13.980 1.00 85.50 85 LEU A CA 1
ATOM 631 C C . LEU A 1 85 ? -4.186 -2.292 15.445 1.00 85.50 85 LEU A C 1
ATOM 633 O O . LEU A 1 85 ? -5.082 -2.643 16.214 1.00 85.50 85 LEU A O 1
ATOM 637 N N . GLU A 1 86 ? -2.926 -2.129 15.851 1.00 84.62 86 GLU A N 1
ATOM 638 C CA . GLU A 1 86 ? -2.502 -2.343 17.238 1.00 84.62 86 GLU A CA 1
ATOM 639 C C . GLU A 1 86 ? -3.180 -1.348 18.194 1.00 84.62 86 GLU A C 1
ATOM 641 O O . GLU A 1 86 ? -3.641 -1.732 19.267 1.00 84.62 86 GLU A O 1
ATOM 646 N N . ARG A 1 87 ? -3.336 -0.086 17.786 1.00 84.31 87 ARG A N 1
ATOM 647 C CA . ARG A 1 87 ? -3.995 0.956 18.587 1.00 84.31 87 ARG A CA 1
ATOM 648 C C . ARG A 1 87 ? -5.508 0.757 18.728 1.00 84.31 87 ARG A C 1
ATOM 650 O O . ARG A 1 87 ? -6.045 0.980 19.808 1.00 84.31 87 ARG A O 1
ATOM 657 N N . VAL A 1 88 ? -6.201 0.404 17.647 1.00 83.06 88 VAL A N 1
ATOM 658 C CA . VAL A 1 88 ? -7.676 0.353 17.588 1.00 83.06 88 VAL A CA 1
ATOM 659 C C . VAL A 1 88 ? -8.212 -1.022 17.995 1.00 83.06 88 VAL A C 1
ATOM 661 O O . VAL A 1 88 ? -9.296 -1.135 18.574 1.00 83.06 88 VAL A O 1
ATOM 664 N N . HIS A 1 89 ? -7.458 -2.086 17.717 1.00 74.50 89 HIS A N 1
ATOM 665 C CA . HIS A 1 89 ? -7.880 -3.465 17.953 1.00 74.50 89 HIS A CA 1
ATOM 666 C C . HIS A 1 89 ? -6.910 -4.272 18.827 1.00 74.50 89 HIS A C 1
ATOM 668 O O . HIS A 1 89 ? -7.160 -5.458 19.025 1.00 74.50 89 HIS A O 1
ATOM 674 N N . GLY A 1 90 ? -5.861 -3.677 19.407 1.00 66.12 90 GLY A N 1
ATOM 675 C CA . GLY A 1 90 ? -4.862 -4.382 20.230 1.00 66.12 90 GLY A CA 1
ATOM 676 C C . GLY A 1 90 ? -5.446 -5.224 21.370 1.00 66.12 90 GLY A C 1
ATOM 677 O O . GLY A 1 90 ? -4.993 -6.348 21.596 1.00 66.12 90 GLY A O 1
ATOM 678 N N . ASP A 1 91 ? -6.520 -4.746 22.005 1.00 64.81 91 ASP A N 1
ATOM 679 C CA . ASP A 1 91 ? -7.242 -5.491 23.046 1.00 64.81 91 ASP A CA 1
ATOM 680 C C . ASP A 1 91 ? -8.019 -6.701 22.489 1.00 64.81 91 ASP A C 1
ATOM 682 O O . ASP A 1 91 ? -8.159 -7.717 23.169 1.00 64.81 91 ASP A O 1
ATOM 686 N N . LYS A 1 92 ? -8.496 -6.630 21.237 1.00 61.56 92 LYS A N 1
ATOM 687 C CA . LYS A 1 92 ? -9.197 -7.728 20.538 1.00 61.56 92 LYS A CA 1
ATOM 688 C C . LYS A 1 92 ? -8.232 -8.708 19.860 1.00 61.56 92 LYS A C 1
ATOM 690 O O . LYS A 1 92 ? -8.580 -9.869 19.674 1.00 61.56 92 LYS A O 1
ATOM 695 N N . LEU A 1 93 ? -7.030 -8.247 19.508 1.00 59.94 93 LEU A N 1
ATOM 696 C CA . LEU A 1 93 ? -5.963 -9.017 18.858 1.00 59.94 93 LEU A CA 1
ATOM 697 C C . LEU A 1 93 ? -5.028 -9.724 19.866 1.00 59.94 93 LEU A C 1
ATOM 699 O O . LEU A 1 93 ? -4.087 -10.397 19.454 1.00 59.94 93 LEU A O 1
ATOM 703 N N . GLY A 1 94 ? -5.281 -9.599 21.177 1.00 52.88 94 GLY A N 1
ATOM 704 C CA . GLY A 1 94 ? -4.547 -10.310 22.236 1.00 52.88 94 GLY A CA 1
ATOM 705 C C . GLY A 1 94 ? -3.165 -9.731 22.586 1.00 52.88 94 GLY A C 1
ATOM 706 O O . GLY A 1 94 ? -2.321 -10.433 23.143 1.00 52.88 94 GLY A O 1
ATOM 707 N N . GLY A 1 95 ? -2.892 -8.465 22.262 1.00 46.97 95 GLY A N 1
ATOM 708 C CA . GLY A 1 95 ? -1.532 -7.920 22.206 1.00 46.97 95 GLY A CA 1
ATOM 709 C C . GLY A 1 95 ? -1.073 -7.112 23.423 1.00 46.97 95 GLY A C 1
ATOM 710 O O . GLY A 1 95 ? -0.850 -5.914 23.301 1.00 46.97 95 GLY A O 1
ATOM 711 N N . ARG A 1 96 ? -0.831 -7.749 24.577 1.00 49.84 96 ARG A N 1
ATOM 712 C CA . ARG A 1 96 ? 0.101 -7.195 25.596 1.00 49.84 96 ARG A CA 1
ATOM 713 C C . ARG A 1 96 ? 1.493 -7.839 25.564 1.00 49.84 96 ARG A C 1
ATOM 715 O O . ARG A 1 96 ? 2.411 -7.311 26.184 1.00 49.84 96 ARG A O 1
ATOM 722 N N . GLU A 1 97 ? 1.683 -8.931 24.821 1.00 51.62 97 GLU A N 1
ATOM 723 C CA . GLU A 1 97 ? 2.951 -9.686 24.795 1.00 51.62 97 GLU A CA 1
ATOM 724 C C . GLU A 1 97 ? 3.853 -9.394 23.575 1.00 51.62 97 GLU A C 1
ATOM 726 O O . GLU A 1 97 ? 5.052 -9.673 23.601 1.00 51.62 97 GLU A O 1
ATOM 731 N N . THR A 1 98 ? 3.341 -8.762 22.517 1.00 53.72 98 THR A N 1
ATOM 732 C CA . THR A 1 98 ? 4.077 -8.518 21.257 1.00 53.72 98 THR A CA 1
ATOM 733 C C . THR A 1 98 ? 5.086 -7.368 21.330 1.00 53.72 98 THR A C 1
ATOM 735 O O . THR A 1 98 ? 6.133 -7.422 20.677 1.00 53.72 98 THR A O 1
ATOM 738 N N . HIS A 1 99 ? 4.834 -6.360 22.168 1.00 49.47 99 HIS A N 1
ATOM 739 C CA . HIS A 1 99 ? 5.708 -5.188 22.294 1.00 49.47 99 HIS A CA 1
ATOM 740 C C . HIS A 1 99 ? 7.072 -5.536 22.927 1.00 49.47 99 HIS A C 1
ATOM 742 O O . HIS A 1 99 ? 8.110 -5.001 22.532 1.00 49.47 99 HIS A O 1
ATOM 748 N N . ALA A 1 100 ? 7.096 -6.496 23.861 1.00 51.41 100 ALA A N 1
ATOM 749 C CA . ALA A 1 100 ? 8.326 -6.976 24.498 1.00 51.41 100 ALA A CA 1
ATOM 750 C C . ALA A 1 100 ? 9.224 -7.761 23.523 1.00 51.41 100 ALA A C 1
ATOM 752 O O . ALA A 1 100 ? 10.453 -7.665 23.581 1.00 51.41 100 ALA A O 1
ATOM 753 N N . THR A 1 101 ? 8.618 -8.500 22.592 1.00 51.25 101 THR A N 1
ATOM 754 C CA . THR A 1 101 ? 9.339 -9.323 21.610 1.00 51.25 101 THR A CA 1
ATOM 755 C C . THR A 1 101 ? 9.914 -8.474 20.471 1.00 51.25 101 THR A C 1
ATOM 757 O O . THR A 1 101 ? 11.074 -8.667 20.101 1.00 51.25 101 THR A O 1
ATOM 760 N N . ARG A 1 102 ? 9.180 -7.458 19.982 1.00 53.22 102 ARG A N 1
ATOM 761 C CA . ARG A 1 102 ? 9.702 -6.497 18.984 1.00 53.22 102 ARG A CA 1
ATOM 762 C C . ARG A 1 102 ? 10.851 -5.640 19.532 1.00 53.22 102 ARG A C 1
ATOM 764 O O . ARG A 1 102 ? 11.850 -5.454 18.839 1.00 53.22 102 ARG A O 1
ATOM 771 N N . MET A 1 103 ? 10.767 -5.196 20.790 1.00 51.22 103 MET A N 1
ATOM 772 C CA . MET A 1 103 ? 11.849 -4.451 21.458 1.00 51.22 103 MET A CA 1
ATOM 773 C C . MET A 1 103 ? 13.157 -5.256 21.536 1.00 51.22 103 MET A C 1
ATOM 775 O O . MET A 1 103 ? 14.227 -4.706 21.277 1.00 51.22 103 MET A O 1
ATOM 779 N N . ARG A 1 104 ? 13.087 -6.569 21.813 1.00 52.84 104 ARG A N 1
ATOM 780 C CA . ARG A 1 104 ? 14.276 -7.445 21.824 1.00 52.84 104 ARG A CA 1
ATOM 781 C C . ARG A 1 104 ? 14.909 -7.603 20.441 1.00 52.84 104 ARG A C 1
ATOM 783 O O . ARG A 1 104 ? 16.133 -7.576 20.339 1.00 52.84 104 ARG A O 1
ATOM 790 N N . ALA A 1 105 ? 14.103 -7.726 19.386 1.00 47.56 105 ALA A N 1
ATOM 791 C CA . ALA A 1 105 ? 14.616 -7.854 18.021 1.00 47.56 105 ALA A CA 1
ATOM 792 C C . ALA A 1 105 ? 15.297 -6.558 17.537 1.00 47.56 105 ALA A C 1
ATOM 794 O O . ALA A 1 105 ? 16.411 -6.603 17.018 1.00 47.56 105 ALA A O 1
ATOM 795 N N . ALA A 1 106 ? 14.692 -5.391 17.789 1.00 51.22 106 ALA A N 1
ATOM 796 C CA . ALA A 1 106 ? 15.292 -4.097 17.450 1.00 51.22 106 ALA A CA 1
ATOM 797 C C . ALA A 1 106 ? 16.589 -3.814 18.239 1.00 51.22 106 ALA A C 1
ATOM 799 O O . ALA A 1 106 ? 17.502 -3.161 17.728 1.00 51.22 106 ALA A O 1
ATOM 800 N N . GLN A 1 107 ? 16.698 -4.325 19.470 1.00 54.09 107 GLN A N 1
ATOM 801 C CA . GLN A 1 107 ? 17.909 -4.208 20.281 1.00 54.09 107 GLN A CA 1
ATOM 802 C C . GLN A 1 107 ? 19.045 -5.103 19.757 1.00 54.09 107 GLN A C 1
ATOM 804 O O . GLN A 1 107 ? 20.191 -4.663 19.734 1.00 54.09 107 GLN A O 1
ATOM 809 N N . ALA A 1 108 ? 18.735 -6.293 19.233 1.00 53.25 108 ALA A N 1
ATOM 810 C CA . ALA A 1 108 ? 19.726 -7.182 18.623 1.00 53.25 108 ALA A CA 1
ATOM 811 C C . ALA A 1 108 ? 20.385 -6.572 17.368 1.00 53.25 108 ALA A C 1
ATOM 813 O O . ALA A 1 108 ? 21.602 -6.659 17.211 1.00 53.25 108 ALA A O 1
ATOM 814 N N . TYR A 1 109 ? 19.621 -5.873 16.519 1.00 58.00 109 TYR A N 1
ATOM 815 C CA . TYR A 1 109 ? 20.185 -5.169 15.357 1.00 58.00 109 TYR A CA 1
ATOM 816 C C . TYR A 1 109 ? 20.991 -3.919 15.730 1.00 58.00 109 TYR A C 1
ATOM 818 O O . TYR A 1 109 ? 21.904 -3.536 15.001 1.00 58.00 109 TYR A O 1
ATOM 826 N N . ARG A 1 110 ? 20.688 -3.284 16.870 1.00 50.56 110 ARG A N 1
ATOM 827 C CA . ARG A 1 110 ? 21.430 -2.112 17.355 1.00 50.56 110 ARG A CA 1
ATOM 828 C C . ARG A 1 110 ? 22.775 -2.496 17.972 1.00 50.56 110 ARG A C 1
ATOM 830 O O . ARG A 1 110 ? 23.751 -1.793 17.759 1.00 50.56 110 ARG A O 1
ATOM 837 N N . THR A 1 111 ? 22.839 -3.613 18.695 1.00 53.38 111 THR A N 1
ATOM 838 C CA . THR A 1 111 ? 24.077 -4.083 19.341 1.00 53.38 111 THR A CA 1
ATOM 839 C C . THR A 1 111 ? 25.062 -4.722 18.353 1.00 53.38 111 THR A C 1
ATOM 841 O O . THR A 1 111 ? 26.258 -4.724 18.613 1.00 53.38 111 THR A O 1
ATOM 844 N N . GLY A 1 112 ? 24.600 -5.197 17.192 1.00 50.81 112 GLY A N 1
ATOM 845 C CA . GLY A 1 112 ? 25.468 -5.762 16.148 1.00 50.81 112 GLY A CA 1
ATOM 846 C C . GLY A 1 112 ? 26.200 -4.747 15.258 1.00 50.81 112 GLY A C 1
ATOM 847 O O . GLY A 1 112 ? 26.894 -5.171 14.341 1.00 50.81 112 GLY A O 1
ATOM 848 N N . LYS A 1 113 ? 26.030 -3.433 15.474 1.00 49.19 113 LYS A N 1
ATOM 849 C CA . LYS A 1 113 ? 26.664 -2.371 14.662 1.00 49.19 113 LYS A CA 1
ATOM 850 C C . LYS A 1 113 ? 27.926 -1.763 15.301 1.00 49.19 113 LYS A C 1
ATOM 852 O O . LYS A 1 113 ? 28.638 -1.037 14.618 1.00 49.19 113 LYS A O 1
ATOM 857 N N . ASP A 1 114 ? 28.220 -2.104 16.558 1.00 52.16 114 ASP A N 1
ATOM 858 C CA . ASP A 1 114 ? 29.385 -1.605 17.312 1.00 52.16 114 ASP A CA 1
ATOM 859 C C . ASP A 1 114 ? 30.421 -2.711 17.636 1.00 52.16 114 ASP A C 1
ATOM 861 O O . ASP A 1 114 ? 31.167 -2.598 18.611 1.00 52.16 114 ASP A O 1
ATOM 865 N N . MET A 1 115 ? 30.483 -3.782 16.832 1.00 41.47 115 MET A N 1
ATOM 866 C CA . MET A 1 1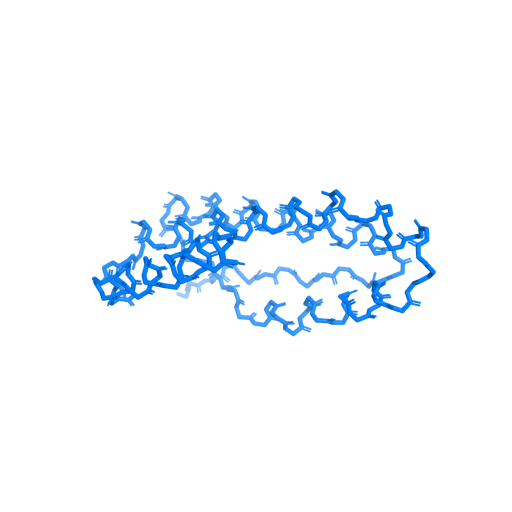15 ? 31.565 -4.783 16.862 1.00 41.47 115 MET A CA 1
ATOM 867 C C . MET A 1 115 ? 32.260 -4.895 15.510 1.00 41.47 115 MET A C 1
ATOM 869 O O . MET A 1 115 ? 31.539 -4.990 14.492 1.00 41.47 115 MET A O 1
#

Secondary structure (DSSP, 8-state):
-----BPPPPPPTTSHHHHHHHHHHHHHHHHHHHHTT---B-TTHHHHHHHHHHHHHTS-HHHHHHHHHHHHHHHHHHHHHHHHHHHHHTTTTTTTSHHHHHHHHHHHHHHTT--

pLDDT: mean 75.91, std 17.42, range [36.22, 93.88]